Protein AF-A0A9X0CNJ6-F1 (afdb_monomer)

Radius of gyration: 22.72 Å; Cα contacts (8 Å, |Δi|>4): 169; chains: 1; bounding box: 43×59×60 Å

Solvent-accessible surface area (backbone atoms only — not comparable to full-atom values): 10034 Å² total; per-residue (Å²): 138,84,81,80,77,74,82,73,68,67,97,65,69,73,79,68,56,65,72,44,74,38,35,42,88,95,68,38,67,86,62,82,40,76,45,63,64,68,62,73,72,58,32,58,53,54,56,76,44,60,65,72,60,52,46,53,54,51,52,51,51,49,30,71,74,74,36,83,84,60,80,80,79,91,76,81,88,81,84,48,40,61,76,34,92,91,62,52,44,88,64,58,75,87,53,97,88,61,54,64,39,57,18,51,46,54,33,40,46,59,92,93,45,79,48,61,27,22,69,33,27,69,92,29,47,58,36,73,64,13,30,51,51,32,41,53,53,48,51,51,49,52,54,36,36,74,73,71,44,85,65,81,78,57,75,74,57,82,74,74,129

Nearest PDB structures (foldseek):
  3kpf-assembly1_A  TM=8.851E-01  e=3.810E-07  Zea mays
  1b37-assembly2_B  TM=8.918E-01  e=4.604E-07  Zea mays
  2e1m-assembly1_C-2  TM=7.923E-01  e=1.477E-03  Streptomyces sp. X-119-6
  7u6l-assembly1_A  TM=8.041E-01  e=1.043E-02  Pseudomonas putida S16

Secondary structure (DSSP, 8-state):
----------SSS-TT-SEEESSSTTS-TT---EEE---HHHHHHHHTS-HHHHHHHHHHHHHHHH-TTSPPPS------TTT-TTT-SSS--PPTT--HHHHHHHH--BTTB---SGGG-TTTTTSHHHHHHHHHHHHHHHHHHHTT---PPPPPP----

Structure (mmCIF, N/CA/C/O backbone):
data_AF-A0A9X0CNJ6-F1
#
_entry.id   AF-A0A9X0CNJ6-F1
#
loop_
_atom_site.group_PDB
_atom_site.id
_atom_site.type_symbol
_atom_site.label_atom_id
_atom_site.label_alt_id
_atom_site.label_comp_id
_atom_site.label_asym_id
_atom_site.label_entity_id
_atom_site.label_seq_id
_atom_site.pdbx_PDB_ins_code
_atom_site.Cartn_x
_atom_site.Cartn_y
_atom_site.Cartn_z
_atom_site.occupancy
_atom_site.B_iso_or_equiv
_atom_site.auth_seq_id
_atom_site.auth_comp_id
_atom_site.auth_asym_id
_atom_site.auth_atom_id
_atom_site.pdbx_PDB_model_num
ATOM 1 N N . MET A 1 1 ? -16.782 -42.762 26.856 1.00 32.81 1 MET A N 1
ATOM 2 C CA . MET A 1 1 ? -17.121 -41.399 26.395 1.00 32.81 1 MET A CA 1
ATOM 3 C C . MET A 1 1 ? -15.849 -40.570 26.424 1.00 32.81 1 MET A C 1
ATOM 5 O O . MET A 1 1 ? -15.445 -40.118 27.483 1.00 32.81 1 MET A O 1
ATOM 9 N N . THR A 1 2 ? -15.156 -40.468 25.295 1.00 28.05 2 THR A N 1
ATOM 10 C CA . THR A 1 2 ? -13.934 -39.670 25.144 1.00 28.05 2 THR A CA 1
ATOM 11 C C . THR A 1 2 ? -14.321 -38.289 24.624 1.00 28.05 2 THR A C 1
ATOM 13 O O . THR A 1 2 ? -14.695 -38.128 23.466 1.00 28.05 2 THR A O 1
ATOM 16 N N . THR A 1 3 ? -14.279 -37.274 25.484 1.00 32.84 3 THR A N 1
ATOM 17 C CA . THR A 1 3 ? -14.408 -35.881 25.048 1.00 32.84 3 THR A CA 1
ATOM 18 C C . THR A 1 3 ? -13.106 -35.465 24.375 1.00 32.84 3 THR A C 1
ATOM 20 O O . THR A 1 3 ? -12.120 -35.164 25.045 1.00 32.84 3 THR A O 1
ATOM 23 N N . SER A 1 4 ? -13.110 -35.470 23.042 1.00 38.78 4 SER A N 1
ATOM 24 C CA . SER A 1 4 ? -12.130 -34.762 22.221 1.00 38.78 4 SER A CA 1
ATOM 25 C C . SER A 1 4 ? -12.168 -33.280 22.597 1.00 38.78 4 SER A C 1
ATOM 27 O O . SER A 1 4 ? -13.089 -32.545 22.236 1.00 38.78 4 SER A O 1
ATOM 29 N N . GLY A 1 5 ? -11.193 -32.855 23.397 1.00 37.38 5 GLY A N 1
ATOM 30 C CA . GLY A 1 5 ? -10.932 -31.453 23.671 1.00 37.38 5 GLY A CA 1
ATOM 31 C C . GLY A 1 5 ? -10.355 -30.814 22.418 1.00 37.38 5 GLY A C 1
ATOM 32 O O . GLY A 1 5 ? -9.141 -30.751 22.256 1.00 37.38 5 GLY A O 1
ATOM 33 N N . SER A 1 6 ? -11.228 -30.354 21.521 1.00 38.66 6 SER A N 1
ATOM 34 C CA . SER A 1 6 ? -10.853 -29.426 20.458 1.00 38.66 6 SER A CA 1
ATOM 35 C C . SER A 1 6 ? -10.110 -28.255 21.098 1.00 38.66 6 SER A C 1
ATOM 37 O O . SER A 1 6 ? -10.717 -27.458 21.817 1.00 38.66 6 SER A O 1
ATOM 39 N N . CYS A 1 7 ? -8.812 -28.138 20.818 1.00 35.53 7 CYS A N 1
ATOM 40 C CA . CYS A 1 7 ? -8.025 -26.947 21.098 1.00 35.53 7 CYS A CA 1
ATOM 41 C C . CYS A 1 7 ? -8.616 -25.790 20.277 1.00 35.53 7 CYS A C 1
ATOM 43 O O . CYS A 1 7 ? -8.230 -25.539 19.138 1.00 35.53 7 CYS A O 1
ATOM 45 N N . MET A 1 8 ? -9.639 -25.128 20.823 1.00 36.38 8 MET A N 1
ATOM 46 C CA . MET A 1 8 ? -10.171 -23.891 20.272 1.00 36.38 8 MET A CA 1
ATOM 47 C C . MET A 1 8 ? -9.129 -22.812 20.543 1.00 36.38 8 MET A C 1
ATOM 49 O O . MET A 1 8 ? -9.139 -22.158 21.586 1.00 36.38 8 MET A O 1
ATOM 53 N N . LEU A 1 9 ? -8.226 -22.616 19.581 1.00 39.50 9 LEU A N 1
ATOM 54 C CA . LEU A 1 9 ? -7.542 -21.337 19.442 1.00 39.50 9 LEU A CA 1
ATOM 55 C C . LEU A 1 9 ? -8.614 -20.233 19.533 1.00 39.50 9 LEU A C 1
ATOM 57 O O . LEU A 1 9 ? -9.698 -20.397 18.956 1.00 39.50 9 LEU A O 1
ATOM 61 N N . PRO A 1 10 ? -8.376 -19.132 20.270 1.00 47.53 10 PRO A N 1
ATOM 62 C CA . PRO A 1 10 ? -9.345 -18.050 20.348 1.00 47.53 10 PRO A CA 1
ATOM 63 C C . PRO A 1 10 ? -9.757 -17.657 18.929 1.00 47.53 10 PRO A C 1
ATOM 65 O O . PRO A 1 10 ? -8.892 -17.344 18.113 1.00 47.53 10 PRO A O 1
ATOM 68 N N . ARG A 1 11 ? -11.066 -17.650 18.628 1.00 55.81 11 ARG A N 1
ATOM 69 C CA . ARG A 1 11 ? -11.588 -17.308 17.284 1.00 55.81 11 ARG A CA 1
ATOM 70 C C . ARG A 1 11 ? -11.108 -15.939 16.776 1.00 55.81 11 ARG A C 1
ATOM 72 O O . ARG A 1 11 ? -11.270 -15.644 15.599 1.00 55.81 11 ARG A O 1
ATOM 79 N N . ARG A 1 12 ? -10.553 -15.097 17.656 1.00 59.16 12 ARG A N 1
ATOM 80 C CA . ARG A 1 12 ? -9.853 -13.853 17.330 1.00 59.16 12 ARG A CA 1
ATOM 81 C C . ARG A 1 12 ? -8.625 -13.694 18.230 1.0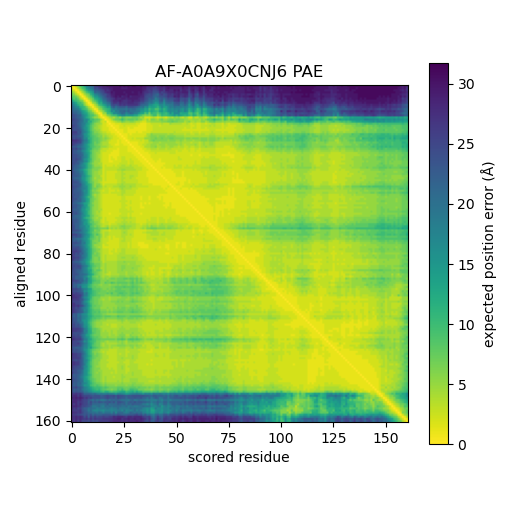0 59.16 12 ARG A C 1
ATOM 83 O O . ARG A 1 12 ? -8.775 -13.572 19.448 1.00 59.16 12 ARG A O 1
ATOM 90 N N . ARG A 1 13 ? -7.422 -13.671 17.643 1.00 57.91 13 ARG A N 1
ATOM 91 C CA . ARG A 1 13 ? -6.229 -13.093 18.295 1.00 57.91 13 ARG A CA 1
ATOM 92 C C . ARG A 1 13 ? -6.457 -11.592 18.501 1.00 57.91 13 ARG A C 1
ATOM 94 O O . ARG A 1 13 ? -7.261 -11.015 17.781 1.00 57.91 13 ARG A O 1
ATOM 101 N N . ALA A 1 14 ? -5.795 -11.007 19.503 1.00 59.78 14 ALA A N 1
ATOM 102 C CA . ALA A 1 14 ? -5.966 -9.636 19.997 1.00 59.78 14 ALA A CA 1
ATOM 103 C C . ALA A 1 14 ? -6.229 -8.581 18.899 1.00 59.78 14 ALA A C 1
ATOM 105 O O . ALA A 1 14 ? -5.310 -7.948 18.386 1.00 59.78 14 ALA A O 1
ATOM 106 N N . SER A 1 15 ? -7.505 -8.399 18.542 1.00 71.44 15 SER A N 1
ATOM 107 C CA . SER A 1 15 ? -7.922 -7.492 17.476 1.00 71.44 15 SER A CA 1
ATOM 108 C C . SER A 1 15 ? -7.479 -6.066 17.814 1.00 71.44 15 SER A C 1
ATOM 110 O O . SER A 1 15 ? -7.757 -5.593 18.918 1.00 71.44 15 SER A O 1
ATOM 112 N N . PHE A 1 16 ? -6.829 -5.392 16.859 1.00 83.19 16 PHE A N 1
ATOM 113 C CA . PHE A 1 16 ? -6.346 -4.004 16.959 1.00 83.19 16 PHE A CA 1
ATOM 114 C C . PHE A 1 16 ? -5.132 -3.770 17.875 1.00 83.19 16 PHE A C 1
ATOM 116 O O . PHE A 1 16 ? -4.945 -2.659 18.364 1.00 83.19 16 PHE A O 1
ATOM 123 N N . GLN A 1 17 ? -4.311 -4.792 18.132 1.00 78.31 17 GLN A N 1
ATOM 124 C CA . GLN A 1 17 ? -3.013 -4.632 18.798 1.00 78.31 17 GLN A CA 1
ATOM 125 C C . GLN A 1 17 ? -1.872 -5.004 17.836 1.00 78.31 17 GLN A C 1
ATOM 127 O O . GLN A 1 17 ? -2.008 -5.998 17.122 1.00 78.31 17 GLN A O 1
ATOM 132 N N . PRO A 1 18 ? -0.743 -4.266 17.829 1.00 87.00 18 PRO A N 1
ATOM 133 C CA . PRO A 1 18 ? -0.378 -3.152 18.717 1.00 87.00 18 PRO A CA 1
ATOM 134 C C . PRO A 1 18 ? -1.047 -1.809 18.361 1.00 87.00 18 PRO A C 1
ATOM 136 O O . PRO A 1 18 ? -1.465 -1.591 17.225 1.00 87.00 18 PRO A O 1
ATOM 139 N N . LEU A 1 19 ? -1.122 -0.902 19.342 1.00 90.75 19 LEU A N 1
ATOM 140 C CA . LEU A 1 19 ? -1.538 0.498 19.179 1.00 90.75 19 LEU A CA 1
ATOM 141 C C . LEU A 1 19 ? -0.316 1.403 19.353 1.00 90.75 19 LEU A C 1
ATOM 143 O O . LEU A 1 19 ? 0.368 1.330 20.372 1.00 90.75 19 LEU A O 1
ATOM 147 N N . ASN A 1 20 ? -0.066 2.254 18.369 1.00 93.38 20 ASN A N 1
ATOM 148 C CA . ASN A 1 20 ? 1.055 3.177 18.314 1.00 93.38 20 ASN A CA 1
ATOM 149 C C . ASN A 1 20 ? 0.565 4.586 18.637 1.00 93.38 20 ASN A C 1
ATOM 151 O O . ASN A 1 20 ? -0.395 5.060 18.028 1.00 93.38 20 ASN A O 1
ATOM 155 N N . ASP A 1 21 ? 1.229 5.244 19.581 1.00 94.81 21 ASP A N 1
ATOM 156 C CA . ASP A 1 21 ? 0.957 6.633 19.934 1.00 94.81 21 ASP A CA 1
ATOM 157 C C . ASP A 1 21 ? 1.651 7.584 18.956 1.00 94.81 21 ASP A C 1
ATOM 159 O O . ASP A 1 21 ? 2.883 7.614 18.867 1.00 94.81 21 ASP A O 1
ATOM 163 N N . LEU A 1 22 ? 0.850 8.350 18.216 1.00 96.00 22 LEU A N 1
ATOM 164 C CA . LEU A 1 22 ? 1.337 9.366 17.289 1.00 96.00 22 LEU A CA 1
ATOM 165 C C . LEU A 1 22 ? 1.506 10.742 17.953 1.00 96.00 22 LEU A C 1
ATOM 167 O O . LEU A 1 22 ? 2.127 11.615 17.353 1.00 96.00 22 LEU A O 1
ATOM 171 N N . ASP A 1 23 ? 1.017 10.932 19.184 1.00 96.12 23 ASP A N 1
ATOM 172 C CA . ASP A 1 23 ? 1.125 12.181 19.956 1.00 96.12 23 ASP A CA 1
ATOM 173 C C . ASP A 1 23 ? 2.509 12.368 20.606 1.00 96.12 23 ASP A C 1
ATOM 175 O O . ASP A 1 23 ? 2.810 13.414 21.186 1.00 96.12 23 ASP A O 1
ATOM 179 N N . ARG A 1 24 ? 3.377 11.352 20.513 1.00 93.38 24 ARG A N 1
ATOM 180 C CA . ARG A 1 24 ? 4.718 11.371 21.103 1.00 93.38 24 ARG A CA 1
ATOM 181 C C . ARG A 1 24 ? 5.648 12.401 20.431 1.00 93.38 24 ARG A C 1
ATOM 183 O O . ARG A 1 24 ? 5.528 12.648 19.225 1.00 93.38 24 ARG A O 1
ATOM 190 N N . PRO A 1 25 ? 6.631 12.961 21.167 1.00 94.88 25 PRO A N 1
ATOM 191 C CA . PRO A 1 25 ? 7.618 13.880 20.599 1.00 94.88 25 PRO A CA 1
ATOM 192 C C . PRO A 1 25 ? 8.310 13.309 19.352 1.00 94.88 25 PRO A C 1
ATOM 194 O O . PRO A 1 25 ? 8.701 12.142 19.332 1.00 94.88 25 PRO A O 1
ATOM 197 N N . GLY A 1 26 ? 8.457 14.136 18.314 1.00 93.38 26 GLY A N 1
ATOM 198 C CA . GLY A 1 26 ? 9.086 13.756 17.042 1.00 93.38 26 GLY A CA 1
ATOM 199 C C . GLY A 1 26 ? 8.164 13.080 16.017 1.00 93.38 26 GLY A C 1
ATOM 200 O O . GLY A 1 26 ? 8.616 12.821 14.908 1.00 93.38 26 GLY A O 1
ATOM 201 N N . PHE A 1 27 ? 6.897 12.810 16.356 1.00 93.62 27 PHE A N 1
ATOM 202 C CA . PHE A 1 27 ? 5.876 12.340 15.410 1.00 93.62 27 PHE A CA 1
ATOM 203 C C . PHE A 1 27 ? 4.882 13.467 15.118 1.00 93.62 27 PHE A C 1
ATOM 205 O O . PHE A 1 27 ? 5.198 14.377 14.357 1.00 93.62 27 PHE A O 1
ATOM 212 N N . PHE A 1 28 ? 3.717 13.462 15.770 1.00 94.81 28 PHE A N 1
ATOM 213 C CA . PHE A 1 28 ? 2.682 14.478 15.591 1.00 94.81 28 PHE A CA 1
ATOM 214 C C . PHE A 1 28 ? 2.211 15.020 16.951 1.00 94.81 28 PHE A C 1
ATOM 216 O O . PHE A 1 28 ? 1.110 14.682 17.399 1.00 94.81 28 PHE A O 1
ATOM 223 N N . PRO A 1 29 ? 3.019 15.860 17.631 1.00 95.50 29 PRO A N 1
ATOM 224 C CA . PRO A 1 29 ? 2.662 16.400 18.940 1.00 95.50 29 PRO A CA 1
ATOM 225 C C . PRO A 1 29 ? 1.367 17.221 18.900 1.00 95.50 29 PRO A C 1
ATOM 227 O O . PRO A 1 29 ? 1.182 18.078 18.038 1.00 95.50 29 PRO A O 1
ATOM 230 N N . GLY A 1 30 ? 0.475 16.979 19.856 1.00 95.56 30 GLY A N 1
ATOM 231 C CA . GLY A 1 30 ? -0.852 17.590 19.945 1.00 95.56 30 GLY A CA 1
ATOM 232 C C . GLY A 1 30 ? -1.950 16.864 19.154 1.00 95.56 30 GLY A C 1
ATOM 233 O O . GLY A 1 30 ? -3.119 17.237 19.283 1.00 95.56 30 GLY A O 1
ATOM 234 N N . SER A 1 31 ? -1.617 15.828 18.375 1.00 95.81 31 SER A N 1
ATOM 235 C CA . SER A 1 31 ? -2.567 15.096 17.524 1.00 95.81 31 SER A CA 1
ATOM 236 C C . SER A 1 31 ? -3.544 14.217 18.301 1.00 95.81 31 SER A C 1
ATOM 238 O O . SER A 1 31 ? -4.643 13.956 17.807 1.00 95.81 31 SER A O 1
ATOM 240 N N . LYS A 1 32 ? -3.161 13.733 19.494 1.00 95.50 32 LYS A N 1
ATOM 241 C CA . LYS A 1 32 ? -3.959 12.792 20.310 1.00 95.50 32 LYS A CA 1
ATOM 242 C C . LYS A 1 32 ? -4.445 11.574 19.508 1.00 95.50 32 LYS A C 1
ATOM 244 O O . LYS A 1 32 ? -5.582 11.124 19.679 1.00 95.50 32 LYS A O 1
ATOM 249 N N . THR A 1 33 ? -3.607 11.083 18.596 1.00 96.38 33 THR A N 1
ATOM 250 C CA . THR A 1 33 ? -3.968 10.050 17.619 1.00 96.38 33 THR A CA 1
ATOM 251 C C . THR A 1 33 ? -3.277 8.726 17.932 1.00 96.38 33 THR A C 1
ATOM 253 O O . THR A 1 33 ? -2.085 8.685 18.225 1.00 96.38 33 THR A O 1
ATOM 256 N N . LEU A 1 34 ? -4.034 7.630 17.833 1.00 95.69 34 LEU A N 1
ATOM 257 C CA . LEU A 1 34 ? -3.513 6.266 17.904 1.00 95.69 34 LEU A CA 1
ATOM 258 C C . LEU A 1 34 ? -3.590 5.606 16.526 1.00 95.69 34 LEU A C 1
ATOM 260 O O . LEU A 1 34 ? -4.575 5.776 15.810 1.00 95.69 34 LEU A O 1
ATOM 264 N N . PHE A 1 35 ? -2.580 4.808 16.191 1.00 95.19 35 PHE A N 1
ATOM 265 C CA . PHE A 1 35 ? -2.485 4.059 14.939 1.00 95.19 35 PHE A CA 1
ATOM 266 C C . PHE A 1 35 ? -2.330 2.559 15.199 1.00 95.19 35 PHE A C 1
ATOM 268 O O . PHE A 1 35 ? -1.575 2.145 16.076 1.00 95.19 35 PHE A O 1
ATOM 275 N N . THR A 1 36 ? -3.006 1.720 14.421 1.00 94.88 36 THR A N 1
ATOM 276 C CA . THR A 1 36 ? -2.857 0.262 14.493 1.00 94.88 36 THR A CA 1
ATOM 277 C C . THR A 1 36 ? -2.938 -0.351 13.106 1.00 94.88 36 THR A C 1
ATOM 279 O O . THR A 1 36 ? -3.591 0.197 12.217 1.00 94.88 36 THR A O 1
ATOM 282 N N . THR A 1 37 ? -2.309 -1.511 12.953 1.00 93.44 37 THR A N 1
ATOM 283 C CA . THR A 1 37 ? -2.369 -2.319 11.740 1.00 93.44 37 THR A CA 1
ATOM 284 C C . THR A 1 37 ? -3.232 -3.543 12.008 1.00 93.44 37 THR A C 1
ATOM 286 O O . THR A 1 37 ? -3.043 -4.247 13.001 1.00 93.44 37 THR A O 1
ATOM 289 N N . VAL A 1 38 ? -4.168 -3.817 11.104 1.00 93.00 38 VAL A N 1
ATOM 290 C CA . VAL A 1 38 ? -4.915 -5.079 11.057 1.00 93.00 38 VAL A CA 1
ATOM 291 C C . VAL A 1 38 ? -4.444 -5.880 9.851 1.00 93.00 38 VAL A C 1
ATOM 293 O O . VAL A 1 38 ? -4.170 -5.308 8.800 1.00 93.00 38 VAL A O 1
ATOM 296 N N . THR A 1 39 ? -4.329 -7.198 9.998 1.00 90.50 39 THR A N 1
ATOM 297 C CA . THR A 1 39 ? -3.808 -8.092 8.953 1.00 90.50 39 THR A CA 1
ATOM 298 C C . THR A 1 39 ? -4.738 -9.285 8.729 1.00 90.50 39 THR A C 1
ATOM 300 O O . THR A 1 39 ? -5.657 -9.541 9.516 1.00 90.50 39 THR A O 1
ATOM 303 N N . GLY A 1 40 ? -4.517 -10.012 7.630 1.00 88.75 40 GLY A N 1
ATOM 304 C CA . GLY A 1 40 ? -5.246 -11.237 7.301 1.00 88.75 40 GLY A CA 1
ATOM 305 C C . GLY A 1 40 ? -6.763 -11.042 7.198 1.00 88.75 40 GLY A C 1
ATOM 306 O O . GLY A 1 40 ? -7.251 -10.027 6.697 1.00 88.75 40 GLY A O 1
ATOM 307 N N . ASP A 1 41 ? -7.524 -12.018 7.692 1.00 90.88 41 ASP A N 1
ATOM 308 C CA . ASP A 1 41 ? -8.992 -11.999 7.623 1.00 90.88 41 ASP A CA 1
ATOM 309 C C . ASP A 1 41 ? -9.621 -10.843 8.406 1.00 90.88 41 ASP A C 1
ATOM 311 O O . ASP A 1 41 ? -10.697 -10.358 8.047 1.00 90.88 41 ASP A O 1
ATOM 315 N N . GLU A 1 42 ? -8.943 -10.353 9.447 1.00 91.69 42 GLU A N 1
ATOM 316 C CA . GLU A 1 42 ? -9.430 -9.212 10.216 1.00 91.69 42 GLU A CA 1
ATOM 317 C C . GLU A 1 42 ? -9.365 -7.919 9.397 1.00 91.69 42 GLU A C 1
ATOM 319 O O . GLU A 1 42 ? -10.299 -7.122 9.469 1.00 91.69 42 GLU A O 1
ATOM 324 N N . ALA A 1 43 ? -8.330 -7.736 8.566 1.00 92.75 43 ALA A N 1
ATOM 325 C CA . ALA A 1 43 ? -8.247 -6.599 7.650 1.00 92.75 43 ALA A CA 1
ATOM 326 C C . ALA A 1 43 ? -9.420 -6.604 6.660 1.00 92.75 43 ALA A C 1
ATOM 328 O O . ALA A 1 43 ? -10.162 -5.627 6.580 1.00 92.75 43 ALA A O 1
ATOM 329 N N . ARG A 1 44 ? -9.676 -7.742 5.999 1.00 92.94 44 ARG A N 1
ATOM 330 C CA . ARG A 1 44 ? -10.799 -7.890 5.051 1.00 92.94 44 ARG A CA 1
ATOM 331 C C . ARG A 1 44 ? -12.150 -7.619 5.714 1.00 92.94 44 ARG A C 1
ATOM 333 O O . ARG A 1 44 ? -12.994 -6.926 5.149 1.00 92.94 44 ARG A O 1
ATOM 340 N N . ARG A 1 45 ? -12.351 -8.126 6.936 1.00 94.56 45 ARG A N 1
ATOM 341 C CA . ARG A 1 45 ? -13.572 -7.883 7.717 1.00 94.56 45 ARG A CA 1
ATOM 342 C C . ARG A 1 45 ? -13.746 -6.405 8.058 1.00 94.56 45 ARG A C 1
ATOM 344 O O . ARG A 1 45 ? -14.864 -5.901 7.987 1.00 94.56 45 ARG A O 1
ATOM 351 N N . VAL A 1 46 ? -12.672 -5.741 8.483 1.00 94.88 46 VAL A N 1
ATOM 352 C CA . VAL A 1 46 ? -12.690 -4.321 8.854 1.00 94.88 46 VAL A CA 1
ATOM 353 C C . VAL A 1 46 ? -12.960 -3.447 7.631 1.00 94.88 46 VAL A C 1
ATOM 355 O O . VAL A 1 46 ? -13.804 -2.560 7.721 1.00 94.88 46 VAL A O 1
ATOM 358 N N . GLU A 1 47 ? -12.339 -3.731 6.483 1.00 95.75 47 GLU A N 1
ATOM 359 C CA . GLU A 1 47 ? -12.593 -2.988 5.242 1.00 95.75 47 GLU A CA 1
ATOM 360 C C . GLU A 1 47 ? -14.042 -3.154 4.741 1.00 95.75 47 GLU A C 1
ATOM 362 O O . GLU A 1 47 ? -14.619 -2.218 4.185 1.00 95.75 47 GLU A O 1
ATOM 367 N N . ALA A 1 48 ? -14.654 -4.326 4.951 1.00 94.94 48 ALA A N 1
ATOM 368 C CA . ALA A 1 48 ? -16.047 -4.614 4.586 1.00 94.94 48 ALA A CA 1
ATOM 369 C C . ALA A 1 48 ? -17.087 -4.075 5.593 1.00 94.94 48 ALA A C 1
ATOM 371 O O . ALA A 1 48 ? -18.291 -4.275 5.417 1.00 94.94 48 ALA A O 1
ATOM 372 N N . GLN A 1 49 ? -16.646 -3.426 6.672 1.00 95.56 49 GLN A N 1
ATOM 373 C CA . GLN A 1 49 ? -17.495 -2.959 7.761 1.00 95.56 49 GLN A CA 1
ATOM 374 C C . GLN A 1 49 ? -17.630 -1.427 7.765 1.00 95.56 49 GLN A C 1
ATOM 376 O O . GLN A 1 49 ? -16.743 -0.703 7.329 1.00 95.56 49 GLN A O 1
ATOM 381 N N . ASP A 1 50 ? -18.746 -0.926 8.303 1.00 96.44 50 ASP A N 1
ATOM 382 C CA . ASP A 1 50 ? -18.931 0.498 8.599 1.00 96.44 50 ASP A CA 1
ATOM 383 C C . ASP A 1 50 ? -17.924 1.007 9.649 1.00 96.44 50 ASP A C 1
ATOM 385 O O . ASP A 1 50 ? -17.778 0.437 10.739 1.00 96.44 50 ASP A O 1
ATOM 389 N N . ASP A 1 51 ? -17.289 2.136 9.350 1.00 96.94 51 ASP A N 1
ATOM 390 C CA . ASP A 1 51 ? -16.239 2.746 10.162 1.00 96.94 51 ASP A CA 1
ATOM 391 C C . ASP A 1 51 ? -16.712 3.057 11.593 1.00 96.94 51 ASP A C 1
ATOM 393 O O . ASP A 1 51 ? -15.969 2.843 12.555 1.00 96.94 51 ASP A O 1
ATOM 397 N N . ARG A 1 52 ? -17.979 3.459 11.800 1.00 96.38 52 ARG A N 1
ATOM 398 C CA . ARG A 1 52 ? -18.504 3.718 13.157 1.00 96.38 52 ARG A CA 1
ATOM 399 C C . ARG A 1 52 ? -18.583 2.434 13.969 1.00 96.38 52 ARG A C 1
ATOM 401 O O . ARG A 1 52 ? -18.406 2.472 15.190 1.00 96.38 52 ARG A O 1
ATOM 408 N N . LYS A 1 53 ? -18.889 1.298 13.335 1.00 96.31 53 LYS A N 1
ATOM 409 C CA . LYS A 1 53 ? -18.858 -0.009 14.004 1.00 96.31 53 LYS A CA 1
ATOM 410 C C . LYS A 1 53 ? -17.428 -0.387 14.382 1.00 96.31 53 LYS A C 1
ATOM 412 O O . LYS A 1 53 ? -17.211 -0.787 15.526 1.00 96.31 53 LYS A O 1
ATOM 417 N N . THR A 1 54 ? -16.466 -0.161 13.493 1.00 95.81 54 THR A N 1
ATOM 418 C CA . THR A 1 54 ? -15.037 -0.374 13.776 1.00 95.81 54 THR A CA 1
ATOM 419 C C . THR A 1 54 ? -14.557 0.512 14.930 1.00 95.81 54 THR A C 1
ATOM 421 O O . THR A 1 54 ? -13.969 0.004 15.882 1.00 95.81 54 THR A O 1
ATOM 424 N N . MET A 1 55 ? -14.925 1.797 14.958 1.00 96.44 55 MET A N 1
ATOM 425 C CA . MET A 1 55 ? -14.612 2.705 16.071 1.00 96.44 55 MET A CA 1
ATOM 426 C C . MET A 1 55 ? -15.158 2.199 17.414 1.00 96.44 55 MET A C 1
ATOM 428 O O . MET A 1 55 ? -14.476 2.278 18.436 1.00 96.44 55 MET A O 1
ATOM 432 N N . ARG A 1 56 ? -16.381 1.647 17.441 1.00 96.19 56 ARG A N 1
ATOM 433 C CA . ARG A 1 56 ? -16.955 1.056 18.665 1.00 96.19 56 ARG A CA 1
ATOM 434 C C . ARG A 1 56 ? -16.167 -0.167 19.137 1.00 96.19 56 ARG A C 1
ATOM 436 O O . ARG A 1 56 ? -15.969 -0.313 20.344 1.00 96.19 56 ARG A O 1
ATOM 443 N N . GLU A 1 57 ? -15.731 -1.024 18.216 1.00 95.12 57 GLU A N 1
ATOM 444 C CA . GLU A 1 57 ? -14.899 -2.196 18.523 1.00 95.12 57 GLU A CA 1
ATOM 445 C C . GLU A 1 57 ? -13.540 -1.770 19.101 1.00 95.12 57 GLU A C 1
ATOM 447 O O . GLU A 1 57 ? -13.173 -2.232 20.183 1.00 95.12 57 GLU A O 1
ATOM 452 N N . VAL A 1 58 ? -12.857 -0.814 18.464 1.00 95.00 58 VAL A N 1
ATOM 453 C CA . VAL A 1 58 ? -11.578 -0.260 18.943 1.00 95.00 58 VAL A CA 1
ATOM 454 C C . VAL A 1 58 ? -11.738 0.389 20.322 1.00 95.00 58 VAL A C 1
ATOM 456 O O . VAL A 1 58 ? -10.991 0.075 21.246 1.00 95.00 58 VAL A O 1
ATOM 459 N N . MET A 1 59 ? -12.767 1.220 20.530 1.00 95.88 59 MET A N 1
ATOM 460 C CA . MET A 1 59 ? -13.031 1.835 21.839 1.00 95.88 59 MET A CA 1
ATOM 461 C C . MET A 1 59 ? -13.328 0.807 22.939 1.00 95.88 59 MET A C 1
ATOM 463 O O . MET A 1 59 ? -13.035 1.062 24.108 1.00 95.88 59 MET A O 1
ATOM 467 N N . LYS A 1 60 ? -13.910 -0.353 22.602 1.00 94.56 60 LYS A N 1
ATOM 468 C CA . LYS A 1 60 ? -14.109 -1.455 23.557 1.00 94.56 60 LYS A CA 1
ATOM 469 C C . LYS A 1 60 ? -12.770 -2.066 23.974 1.00 94.56 60 LYS A C 1
ATOM 471 O O . LYS A 1 60 ? -12.585 -2.332 25.160 1.00 94.56 60 LYS A O 1
ATOM 476 N N . VAL A 1 61 ? -11.844 -2.249 23.030 1.00 93.25 61 VAL A N 1
ATOM 477 C CA . VAL A 1 61 ? -10.475 -2.713 23.314 1.00 93.25 61 VAL A CA 1
ATOM 478 C C . VAL A 1 61 ? -9.735 -1.692 24.180 1.00 93.25 61 VAL A C 1
ATOM 480 O O . VAL A 1 61 ? -9.247 -2.052 25.249 1.00 93.25 61 VAL A O 1
ATOM 483 N N . LEU A 1 62 ? -9.754 -0.410 23.806 1.00 94.25 62 LEU A N 1
ATOM 484 C CA . LEU A 1 62 ? -9.107 0.661 24.571 1.00 94.25 62 LEU A CA 1
ATOM 485 C C . LEU A 1 62 ? -9.640 0.761 26.006 1.00 94.25 62 LEU A C 1
ATOM 487 O O . LEU A 1 62 ? -8.855 0.845 26.944 1.00 94.25 62 LEU A O 1
ATOM 491 N N . ARG A 1 63 ? -10.962 0.685 26.211 1.00 95.62 63 ARG A N 1
ATOM 492 C CA . ARG A 1 63 ? -11.552 0.694 27.564 1.00 95.62 63 ARG A CA 1
ATOM 493 C C . ARG A 1 63 ? -11.191 -0.536 28.387 1.00 95.62 63 ARG A C 1
ATOM 495 O O . ARG A 1 63 ? -11.119 -0.440 29.607 1.00 95.62 63 ARG A O 1
ATOM 502 N N . LYS A 1 64 ? -10.981 -1.687 27.745 1.00 93.00 64 LYS A N 1
ATOM 503 C CA . LYS A 1 64 ? -10.490 -2.889 28.428 1.00 93.00 64 LYS A CA 1
ATOM 504 C C . LYS A 1 64 ? -9.037 -2.711 28.884 1.00 93.00 64 LYS A C 1
ATOM 506 O O . LYS A 1 64 ? -8.689 -3.213 29.943 1.00 93.00 64 LYS A O 1
ATOM 511 N N . MET A 1 65 ? -8.219 -2.002 28.104 1.00 92.19 65 MET A N 1
ATOM 512 C CA . MET A 1 65 ? -6.802 -1.759 28.404 1.00 92.19 65 MET A CA 1
ATOM 513 C C . MET A 1 65 ? -6.591 -0.644 29.437 1.00 92.19 65 MET A C 1
ATOM 515 O O . MET A 1 65 ? -5.836 -0.825 30.383 1.00 92.19 65 MET A O 1
ATOM 519 N N . TYR A 1 66 ? -7.267 0.493 29.267 1.00 93.25 66 TYR A N 1
ATOM 520 C CA . TYR A 1 66 ? -7.025 1.727 30.030 1.00 93.25 66 TYR A CA 1
ATOM 521 C C . TYR A 1 66 ? -8.155 2.083 31.011 1.00 93.25 66 TYR A C 1
ATOM 523 O O . TYR A 1 66 ? -8.097 3.099 31.702 1.00 93.25 66 TYR A O 1
ATOM 531 N N . GLY A 1 67 ? -9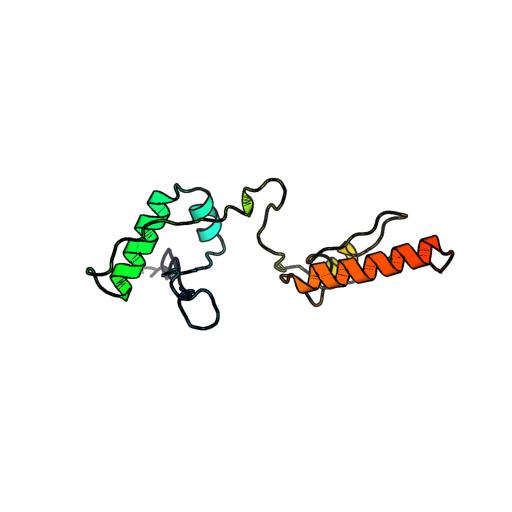.204 1.261 31.078 1.00 96.06 67 GLY A N 1
ATOM 532 C CA . GLY A 1 67 ? -10.366 1.475 31.934 1.00 96.06 67 GLY A CA 1
ATOM 533 C C . GLY A 1 67 ? -11.506 2.267 31.271 1.00 96.06 67 GLY A C 1
ATOM 534 O O . GLY A 1 67 ? -11.364 2.853 30.195 1.00 96.06 67 GLY A O 1
ATOM 535 N N . PRO A 1 68 ? -12.689 2.306 31.910 1.00 95.81 68 PRO A N 1
ATOM 536 C CA . PRO A 1 68 ? -13.912 2.827 31.294 1.00 95.81 68 PRO A CA 1
ATOM 537 C C . PRO A 1 68 ? -13.948 4.356 31.151 1.00 95.81 68 PRO A C 1
ATOM 539 O O . PRO A 1 68 ? -14.751 4.865 30.370 1.00 95.81 68 PRO A O 1
ATOM 542 N N . LYS A 1 69 ? -13.099 5.082 31.893 1.00 96.50 69 LYS A N 1
ATOM 543 C CA . LYS A 1 69 ? -13.118 6.551 31.998 1.00 96.50 69 LYS A CA 1
ATOM 544 C C . LYS A 1 69 ? -12.385 7.281 30.865 1.00 96.50 69 LYS A C 1
ATOM 546 O O . LYS A 1 69 ? -12.368 8.508 30.866 1.00 96.50 69 LYS A O 1
ATOM 551 N N . ILE A 1 70 ? -11.786 6.567 29.909 1.00 96.94 70 ILE A N 1
ATOM 552 C CA . ILE A 1 70 ? -11.122 7.211 28.769 1.00 96.94 70 ILE A CA 1
ATOM 553 C C . ILE A 1 70 ? -12.123 8.010 27.912 1.00 96.94 70 ILE A C 1
ATOM 555 O O . ILE A 1 70 ? -13.285 7.596 27.772 1.00 96.94 70 ILE A O 1
ATOM 559 N N . PRO A 1 71 ? -11.696 9.135 27.307 1.00 96.00 71 PRO A N 1
ATOM 560 C CA . PRO A 1 71 ? -12.550 9.912 26.418 1.00 96.00 71 PRO A CA 1
ATOM 561 C C . PRO A 1 71 ? -12.986 9.088 25.200 1.00 96.00 71 PRO A C 1
ATOM 563 O O . PRO A 1 71 ? -12.349 8.109 24.811 1.00 96.00 71 PRO A O 1
ATOM 566 N N . LYS A 1 72 ? -14.100 9.483 24.578 1.00 95.06 72 LYS A N 1
ATOM 567 C CA . LYS A 1 72 ? -14.520 8.906 23.294 1.00 95.06 72 LYS A CA 1
ATOM 568 C C . LYS A 1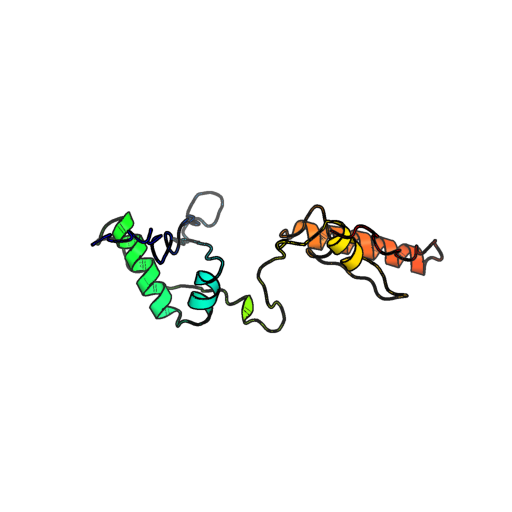 72 ? -13.596 9.416 22.184 1.00 95.06 72 LYS A C 1
ATOM 570 O O . LYS A 1 72 ? -13.294 10.607 22.154 1.00 95.06 72 LYS A O 1
ATOM 575 N N . ALA A 1 73 ? -13.207 8.535 21.261 1.00 95.75 73 ALA A N 1
ATOM 576 C CA . ALA A 1 73 ? -12.586 8.953 20.008 1.00 95.75 73 ALA A CA 1
ATOM 577 C C . ALA A 1 73 ? -13.538 9.879 19.237 1.00 95.75 73 ALA A C 1
ATOM 579 O O . ALA A 1 73 ? -14.750 9.641 19.210 1.00 95.75 73 ALA A O 1
ATOM 580 N N . LYS A 1 74 ? -12.985 10.944 18.649 1.00 96.19 74 LYS A N 1
ATOM 581 C CA . LYS A 1 74 ? -13.745 11.897 17.828 1.00 96.19 74 LYS A CA 1
ATOM 582 C C . LYS A 1 74 ? -13.999 11.353 16.423 1.00 96.19 74 LYS A C 1
ATOM 584 O O . LYS A 1 74 ? -15.069 11.582 15.874 1.00 96.19 74 LYS A O 1
ATOM 589 N N . GLU A 1 75 ? -13.031 10.620 15.884 1.00 96.44 75 GLU A N 1
ATOM 590 C CA . GLU A 1 75 ? -13.021 10.128 14.511 1.00 96.44 75 GLU A CA 1
ATOM 591 C C . GLU A 1 75 ? -12.191 8.839 14.414 1.00 96.44 75 GLU A C 1
ATOM 593 O O . GLU A 1 75 ? -11.376 8.545 15.294 1.00 96.44 75 GLU A O 1
ATOM 598 N N . ILE A 1 76 ? -12.418 8.072 13.348 1.00 96.81 76 ILE A N 1
ATOM 599 C CA . ILE A 1 76 ? -11.562 6.972 12.909 1.00 96.81 76 ILE A CA 1
ATOM 600 C C . ILE A 1 76 ? -11.349 7.105 11.401 1.00 96.81 76 ILE A C 1
ATOM 602 O O . ILE A 1 76 ? -12.282 7.444 10.678 1.00 96.81 76 ILE A O 1
ATOM 606 N N . HIS A 1 77 ? -10.144 6.788 10.938 1.00 96.38 77 HIS A N 1
ATOM 607 C CA . HIS A 1 77 ? -9.868 6.574 9.525 1.00 96.38 77 HIS A CA 1
ATOM 608 C C . HIS A 1 77 ? -9.497 5.106 9.310 1.00 96.38 77 HIS A C 1
ATOM 610 O O . HIS A 1 77 ? -8.594 4.592 9.972 1.00 96.38 77 HIS A O 1
ATOM 616 N N . VAL A 1 78 ? -10.206 4.431 8.406 1.00 96.19 78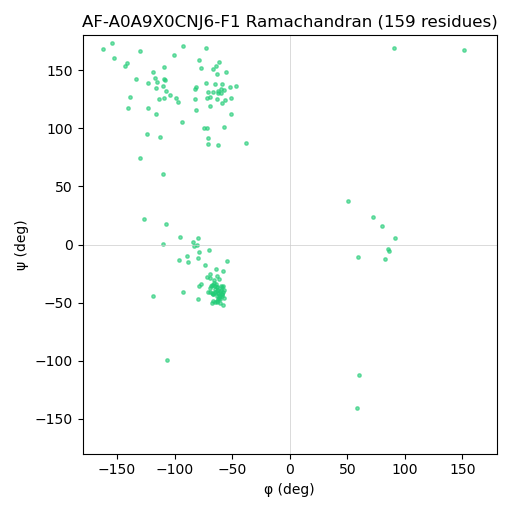 VAL A N 1
ATOM 617 C CA . VAL A 1 78 ? -9.946 3.039 8.029 1.00 96.19 78 VAL A CA 1
ATOM 618 C C . VAL A 1 78 ? -9.532 3.011 6.564 1.00 96.19 78 VAL A C 1
ATOM 620 O O . VAL A 1 78 ? -10.339 3.280 5.676 1.00 96.19 78 VAL A O 1
ATOM 623 N N . SER A 1 79 ? -8.274 2.668 6.300 1.00 95.19 79 SER A N 1
ATOM 624 C CA . SER A 1 79 ? -7.788 2.494 4.933 1.00 95.19 79 SER A CA 1
ATOM 625 C C . SER A 1 79 ? -8.384 1.230 4.311 1.00 95.19 79 SER A C 1
ATOM 627 O O . SER A 1 79 ? -8.326 0.167 4.929 1.00 95.19 79 SER A O 1
ATOM 629 N N . LYS A 1 80 ? -8.919 1.337 3.089 1.00 95.44 80 LYS A N 1
ATOM 630 C CA . LYS A 1 80 ? -9.532 0.223 2.343 1.00 95.44 80 LYS A CA 1
ATOM 631 C C . LYS A 1 80 ? -8.673 -0.174 1.144 1.00 95.44 80 LYS A C 1
ATOM 633 O O . LYS A 1 80 ? -9.084 -0.018 -0.006 1.00 95.44 80 LYS A O 1
ATOM 638 N N . TRP A 1 81 ? -7.439 -0.598 1.417 1.00 95.50 81 TRP A N 1
ATOM 639 C CA . TRP A 1 81 ? -6.421 -0.831 0.389 1.00 95.50 81 TRP A CA 1
ATOM 640 C C . TRP A 1 81 ? -6.838 -1.924 -0.592 1.00 95.50 81 TRP A C 1
ATOM 642 O O . TRP A 1 81 ? -6.705 -1.738 -1.802 1.00 95.50 81 TRP A O 1
ATOM 652 N N . SER A 1 82 ? -7.422 -3.020 -0.093 1.00 94.50 82 SER A N 1
ATOM 653 C CA . SER A 1 82 ? -7.827 -4.142 -0.949 1.00 94.50 82 SER A CA 1
ATOM 654 C C . SER A 1 82 ? -9.011 -3.809 -1.865 1.00 94.50 82 SER A C 1
ATOM 656 O O . SER A 1 82 ? -9.153 -4.372 -2.952 1.00 94.50 82 SER A O 1
ATOM 658 N N . GLN A 1 83 ? -9.842 -2.845 -1.458 1.00 94.88 83 GLN A N 1
ATOM 659 C CA . GLN A 1 83 ? -10.996 -2.379 -2.230 1.00 94.88 83 GLN A CA 1
ATOM 660 C C . GLN A 1 83 ? -10.653 -1.252 -3.210 1.00 94.88 83 GLN A C 1
ATOM 662 O O . GLN A 1 83 ? -11.447 -0.973 -4.110 1.00 94.88 83 GLN A O 1
ATOM 667 N N . ASN A 1 84 ? -9.491 -0.606 -3.075 1.00 95.69 84 ASN A N 1
ATOM 668 C CA . ASN A 1 84 ? -9.066 0.420 -4.019 1.00 95.69 84 ASN A CA 1
ATOM 669 C C . ASN A 1 84 ? -8.732 -0.231 -5.377 1.00 95.69 84 ASN A C 1
ATOM 671 O O . ASN A 1 84 ? -7.807 -1.048 -5.440 1.00 95.69 84 ASN A O 1
ATOM 675 N N . PRO A 1 85 ? -9.429 0.130 -6.476 1.00 96.38 85 PRO A N 1
ATOM 676 C CA . PRO A 1 85 ? -9.253 -0.530 -7.765 1.00 96.38 85 PRO A CA 1
ATOM 677 C C . PRO A 1 85 ? -7.854 -0.360 -8.369 1.00 96.38 85 PRO A C 1
ATOM 679 O O . PRO A 1 85 ? -7.474 -1.189 -9.194 1.00 96.38 85 PRO A O 1
ATOM 682 N N . PHE A 1 86 ? -7.105 0.663 -7.943 1.00 95.81 86 PHE A N 1
ATOM 683 C CA . PHE A 1 86 ? -5.768 0.995 -8.440 1.00 95.81 86 PHE A CA 1
ATOM 684 C C . PHE A 1 86 ? -4.624 0.429 -7.589 1.00 95.81 86 PHE A C 1
ATOM 686 O O . PHE A 1 86 ? -3.486 0.456 -8.041 1.00 95.81 86 PHE A O 1
ATOM 693 N N . VAL A 1 87 ? -4.902 -0.056 -6.371 1.00 94.00 87 VAL A N 1
ATOM 694 C CA . VAL A 1 87 ? -3.860 -0.543 -5.444 1.00 94.00 87 VAL A CA 1
ATOM 695 C C . VAL A 1 87 ? -4.047 -2.024 -5.116 1.00 94.00 87 VAL A C 1
ATOM 697 O O . VAL A 1 87 ? -3.086 -2.781 -5.170 1.00 94.00 87 VAL A O 1
ATOM 700 N N . ARG A 1 88 ? -5.283 -2.466 -4.832 1.00 93.81 88 ARG A N 1
ATOM 701 C CA . ARG A 1 88 ? -5.689 -3.873 -4.601 1.00 93.81 88 ARG A CA 1
ATOM 702 C C . ARG A 1 88 ? -5.012 -4.622 -3.441 1.00 93.81 88 ARG A C 1
ATOM 704 O O . ARG A 1 88 ? -5.491 -5.691 -3.072 1.00 93.81 88 ARG A O 1
ATOM 711 N N . SER A 1 89 ? -3.959 -4.083 -2.840 1.00 91.94 89 SER A N 1
ATOM 712 C CA . SER A 1 89 ? -3.263 -4.611 -1.663 1.00 91.94 89 SER A CA 1
ATOM 713 C C . SER A 1 89 ? -2.565 -3.468 -0.923 1.00 91.94 89 SER A C 1
ATOM 715 O O . SER A 1 89 ? -2.562 -2.333 -1.389 1.00 91.94 89 SER A O 1
ATOM 717 N N . SER A 1 90 ? -1.996 -3.740 0.247 1.00 92.56 90 SER A N 1
ATOM 718 C CA . SER A 1 90 ? -1.207 -2.766 1.002 1.00 92.56 90 SER A CA 1
ATOM 719 C C . SER A 1 90 ? 0.289 -2.840 0.680 1.00 92.56 90 SER A C 1
ATOM 721 O O . SER A 1 90 ? 0.931 -1.800 0.572 1.00 92.56 90 SER A O 1
ATOM 723 N N . TRP A 1 91 ? 0.835 -4.049 0.530 1.00 91.81 91 TRP A N 1
ATOM 724 C CA . TRP A 1 91 ? 2.224 -4.325 0.146 1.00 91.81 91 TRP A CA 1
ATOM 725 C C . TRP A 1 91 ? 2.359 -5.775 -0.350 1.00 91.81 91 TRP A C 1
ATOM 727 O O . TRP A 1 91 ? 1.425 -6.573 -0.187 1.00 91.81 91 TRP A O 1
ATOM 737 N N . THR A 1 92 ? 3.494 -6.108 -0.965 1.00 92.50 92 THR A N 1
ATOM 738 C CA . THR A 1 92 ? 3.838 -7.467 -1.399 1.00 92.50 92 THR A CA 1
ATOM 739 C C . THR A 1 92 ? 4.391 -8.270 -0.225 1.00 92.50 92 THR A C 1
ATOM 741 O O . THR A 1 92 ? 5.203 -7.777 0.553 1.00 92.50 92 THR A O 1
ATOM 744 N N . ASP A 1 93 ? 3.941 -9.514 -0.092 1.00 88.44 93 ASP A N 1
ATOM 745 C CA . ASP A 1 93 ? 4.391 -10.460 0.932 1.00 88.44 93 ASP A CA 1
ATOM 746 C C . ASP A 1 93 ? 4.545 -11.838 0.265 1.00 88.44 93 ASP A C 1
ATOM 748 O O . ASP A 1 93 ? 3.610 -12.276 -0.420 1.00 88.44 93 ASP A O 1
ATOM 752 N N . PRO A 1 94 ? 5.704 -12.511 0.383 1.00 88.19 94 PRO A N 1
ATOM 753 C CA . PRO A 1 94 ? 5.927 -13.794 -0.261 1.00 88.19 94 PRO A CA 1
ATOM 754 C C . PRO A 1 94 ? 5.064 -14.860 0.413 1.00 88.19 94 PRO A C 1
ATOM 756 O O . PRO A 1 94 ? 5.087 -15.051 1.629 1.00 88.19 94 PRO A O 1
ATOM 759 N N . VAL A 1 95 ? 4.291 -15.577 -0.396 1.00 89.88 95 VAL A N 1
ATOM 760 C CA . VAL A 1 95 ? 3.441 -16.671 0.076 1.00 89.88 95 VAL A CA 1
ATOM 761 C C . VAL A 1 95 ? 4.188 -17.999 -0.023 1.00 89.88 95 VAL A C 1
ATOM 763 O O . VAL A 1 95 ? 5.275 -18.091 -0.592 1.00 89.88 95 VAL A O 1
ATOM 766 N N . VAL A 1 96 ? 3.609 -19.062 0.540 1.00 93.19 96 VAL A N 1
ATOM 767 C CA . VAL A 1 96 ? 4.167 -20.413 0.389 1.00 93.19 96 VAL A CA 1
ATOM 768 C C . VAL A 1 96 ? 4.291 -20.740 -1.100 1.00 93.19 96 VAL A C 1
ATOM 770 O O . VAL A 1 96 ? 3.306 -20.667 -1.833 1.00 93.19 96 VAL A O 1
ATOM 773 N N . GLY A 1 97 ? 5.503 -21.099 -1.522 1.00 91.19 97 GLY A N 1
ATOM 774 C CA . GLY A 1 97 ? 5.837 -21.325 -2.927 1.00 91.19 97 GLY A CA 1
ATOM 775 C C . GLY A 1 97 ? 6.368 -20.091 -3.663 1.00 91.19 97 GLY A C 1
ATOM 776 O O . GLY A 1 97 ? 6.588 -20.165 -4.861 1.00 91.19 97 GLY A O 1
ATOM 777 N N . THR A 1 98 ? 6.599 -18.951 -3.011 1.00 90.56 98 THR A N 1
ATOM 778 C CA . THR A 1 98 ? 7.317 -17.835 -3.644 1.00 90.56 98 THR A CA 1
ATOM 779 C C . THR A 1 98 ? 8.837 -18.048 -3.550 1.00 90.56 98 THR A C 1
ATOM 781 O O . THR A 1 98 ? 9.355 -18.201 -2.447 1.00 90.56 98 THR A O 1
ATOM 784 N N . SER A 1 99 ? 9.553 -18.026 -4.682 1.00 90.12 99 SER A N 1
ATOM 785 C CA . SER A 1 99 ? 11.023 -17.963 -4.746 1.00 90.12 99 SER A CA 1
ATOM 786 C C . SER A 1 99 ? 11.513 -16.538 -5.034 1.00 90.12 99 SER A C 1
ATOM 788 O O . SER A 1 99 ? 10.749 -15.694 -5.510 1.00 90.12 99 SER A O 1
ATOM 790 N N . TRP A 1 100 ? 12.795 -16.262 -4.775 1.00 87.56 100 TRP A N 1
ATOM 791 C CA . TRP A 1 100 ? 13.416 -14.969 -5.103 1.00 87.56 100 TRP A CA 1
ATOM 792 C C . TRP A 1 100 ? 13.426 -14.706 -6.610 1.00 87.56 100 TRP A C 1
ATOM 794 O O . TRP A 1 100 ? 13.101 -13.598 -7.035 1.00 87.56 100 TRP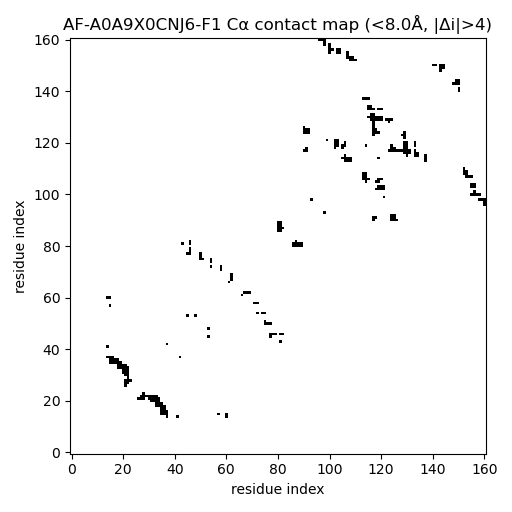 A O 1
ATOM 804 N N . GLY A 1 101 ? 13.630 -15.758 -7.410 1.00 88.31 101 GLY A N 1
ATOM 805 C CA . GLY A 1 101 ? 13.537 -15.691 -8.866 1.00 88.31 101 GLY A CA 1
ATOM 806 C C . GLY A 1 101 ? 12.173 -15.217 -9.382 1.00 88.31 101 GLY A C 1
ATOM 807 O O . GLY A 1 101 ? 12.099 -14.667 -10.476 1.00 88.31 101 GLY A O 1
ATOM 808 N N . HIS A 1 102 ? 11.080 -15.342 -8.615 1.00 90.25 102 HIS A N 1
ATOM 809 C CA . HIS A 1 102 ? 9.801 -14.733 -9.005 1.00 90.25 102 HIS A CA 1
ATOM 810 C C . HIS A 1 102 ? 9.854 -13.200 -9.023 1.00 90.25 102 HIS A C 1
ATOM 812 O O . HIS A 1 102 ? 9.225 -12.590 -9.886 1.00 90.25 102 HIS A O 1
ATOM 818 N N . PHE A 1 103 ? 10.595 -12.575 -8.108 1.00 90.81 103 PHE A N 1
ATOM 819 C CA . PHE A 1 103 ? 10.764 -11.120 -8.087 1.00 90.81 103 PHE A CA 1
ATOM 820 C C . PHE A 1 103 ? 11.638 -10.649 -9.245 1.00 90.81 103 PHE A C 1
ATOM 822 O O . PHE A 1 103 ? 11.277 -9.684 -9.919 1.00 90.81 103 PHE A O 1
ATOM 829 N N . ASP A 1 104 ? 12.710 -11.385 -9.538 1.00 87.56 104 ASP A N 1
ATOM 830 C CA . ASP A 1 104 ? 13.574 -11.109 -10.689 1.00 87.56 104 ASP A CA 1
ATOM 831 C C . ASP A 1 104 ? 12.786 -11.255 -12.002 1.00 87.56 104 ASP A C 1
ATOM 833 O O . ASP A 1 104 ? 12.830 -10.375 -12.861 1.00 87.56 104 ASP A O 1
ATOM 837 N N . ASN A 1 105 ? 11.940 -12.291 -12.099 1.00 90.88 105 ASN A N 1
ATOM 838 C CA . ASN A 1 105 ? 11.018 -12.490 -13.220 1.00 90.88 105 ASN A CA 1
ATOM 839 C C . ASN A 1 105 ? 10.033 -11.325 -13.384 1.00 90.88 105 ASN A C 1
ATOM 841 O O . ASN A 1 105 ? 9.768 -10.913 -14.512 1.00 90.88 105 ASN A O 1
ATOM 845 N N . MET A 1 106 ? 9.514 -10.757 -12.290 1.00 91.94 106 MET A N 1
ATOM 846 C CA . MET A 1 106 ? 8.656 -9.565 -12.347 1.00 91.94 106 MET A CA 1
ATOM 847 C C . MET A 1 106 ? 9.413 -8.292 -12.754 1.00 91.94 106 MET A C 1
ATOM 849 O O . MET A 1 106 ? 8.812 -7.393 -13.338 1.00 91.94 106 MET A O 1
ATOM 853 N N . ALA A 1 107 ? 10.711 -8.197 -12.455 1.00 92.12 107 ALA A N 1
ATOM 854 C CA . ALA A 1 107 ? 11.573 -7.084 -12.864 1.00 92.12 107 ALA A CA 1
ATOM 855 C C . ALA A 1 107 ? 12.048 -7.185 -14.327 1.00 92.12 107 ALA A C 1
ATOM 857 O O . ALA A 1 107 ? 12.623 -6.232 -14.873 1.00 92.12 107 ALA A O 1
ATOM 858 N N . GLY A 1 108 ? 11.828 -8.343 -14.951 1.00 90.38 108 GLY A N 1
ATOM 859 C CA . GLY A 1 108 ? 12.273 -8.664 -16.294 1.00 90.38 108 GLY A CA 1
ATOM 860 C C . GLY A 1 108 ? 11.600 -7.830 -17.378 1.00 90.38 108 GLY A C 1
ATOM 861 O O . GLY A 1 108 ? 10.377 -7.706 -17.424 1.00 90.38 108 GLY A O 1
ATOM 862 N N . ARG A 1 109 ? 12.394 -7.260 -18.289 1.00 89.75 109 ARG A N 1
ATOM 863 C CA . ARG A 1 109 ? 11.864 -6.467 -19.407 1.00 89.75 109 ARG A CA 1
ATOM 864 C C . ARG A 1 109 ? 11.283 -7.346 -20.514 1.00 89.75 109 ARG A C 1
ATOM 866 O O . ARG A 1 109 ? 11.779 -8.436 -20.785 1.00 89.75 109 ARG A O 1
ATOM 873 N N . LEU A 1 110 ? 10.307 -6.805 -21.241 1.00 89.56 110 LEU A N 1
ATOM 874 C CA . LEU A 1 110 ? 9.729 -7.415 -22.440 1.00 89.56 110 LEU A CA 1
ATOM 875 C C . LEU A 1 110 ? 9.833 -6.439 -23.618 1.00 89.56 110 LEU A C 1
ATOM 877 O O . LEU A 1 110 ? 9.001 -5.547 -23.793 1.00 89.56 110 LEU A O 1
ATOM 881 N N . GLY A 1 111 ? 10.886 -6.581 -24.427 1.00 87.44 111 GLY A N 1
ATOM 882 C CA . GLY A 1 111 ? 11.191 -5.638 -25.505 1.00 87.44 111 GLY A CA 1
ATOM 883 C C . GLY A 1 111 ? 11.428 -4.225 -24.961 1.00 87.44 111 GLY A C 1
ATOM 884 O O . GLY A 1 111 ? 12.406 -3.991 -24.251 1.00 87.44 111 GLY A O 1
ATOM 885 N N . ASN A 1 112 ? 10.519 -3.300 -25.281 1.00 90.06 112 ASN A N 1
ATOM 886 C CA . ASN A 1 112 ? 10.561 -1.904 -24.821 1.00 90.06 112 ASN A CA 1
ATOM 887 C C . ASN A 1 112 ? 9.715 -1.651 -23.558 1.00 90.06 112 ASN A C 1
ATOM 889 O O . ASN A 1 112 ? 9.534 -0.498 -23.168 1.00 90.06 112 ASN A O 1
ATOM 893 N N . LEU A 1 113 ? 9.157 -2.699 -22.947 1.00 93.00 113 LEU A N 1
ATOM 894 C CA . LEU A 1 113 ? 8.383 -2.608 -21.714 1.00 93.00 113 LEU A CA 1
ATOM 895 C C . LEU A 1 113 ? 9.268 -2.941 -20.512 1.00 93.00 113 LEU A C 1
ATOM 897 O O . LEU A 1 113 ? 9.831 -4.032 -20.435 1.00 93.00 113 LEU A O 1
ATOM 901 N N . PHE A 1 114 ? 9.346 -2.002 -19.574 1.00 94.06 114 PHE A N 1
ATOM 902 C CA . PHE A 1 114 ? 10.131 -2.110 -18.349 1.00 94.06 114 PHE A CA 1
ATOM 903 C C . PHE A 1 114 ? 9.197 -2.069 -17.144 1.00 94.06 114 PHE A C 1
ATOM 905 O O . PHE A 1 114 ? 8.219 -1.318 -17.136 1.00 94.06 114 PHE A O 1
ATOM 912 N N . PHE A 1 115 ? 9.525 -2.852 -16.121 1.00 95.50 115 PHE A N 1
ATOM 913 C CA . PHE A 1 115 ? 8.749 -2.948 -14.893 1.00 95.50 115 PHE A CA 1
ATOM 914 C C . PHE A 1 115 ? 9.580 -2.451 -13.718 1.00 95.50 115 PHE A C 1
ATOM 916 O O . PHE A 1 115 ? 10.751 -2.796 -13.577 1.00 95.50 115 PHE A O 1
ATOM 923 N N . ALA A 1 116 ? 8.953 -1.629 -12.886 1.00 96.25 116 ALA A N 1
ATOM 924 C CA . ALA A 1 116 ? 9.506 -1.134 -11.640 1.00 96.25 116 ALA A CA 1
ATOM 925 C C . ALA A 1 116 ? 8.397 -1.099 -10.591 1.00 96.25 116 ALA A C 1
ATOM 927 O O . ALA A 1 116 ? 7.213 -0.985 -10.922 1.00 96.25 116 ALA A O 1
ATOM 928 N N . GLY A 1 117 ? 8.786 -1.159 -9.328 1.00 96.00 117 GLY A N 1
ATOM 929 C CA . GLY A 1 117 ? 7.866 -1.189 -8.209 1.00 96.00 117 GLY A CA 1
ATOM 930 C C . GLY A 1 117 ? 8.475 -1.930 -7.033 1.00 96.00 117 GLY A C 1
ATOM 931 O O . GLY A 1 117 ? 9.487 -2.615 -7.143 1.00 96.00 117 GLY A O 1
ATOM 932 N N . GLU A 1 118 ? 7.840 -1.802 -5.879 1.00 95.38 118 GLU A N 1
ATOM 933 C CA . GLU A 1 118 ? 8.256 -2.538 -4.687 1.00 95.38 118 GLU A CA 1
ATOM 934 C C . GLU A 1 118 ? 8.220 -4.060 -4.923 1.00 95.38 118 GLU A C 1
ATOM 936 O O . GLU A 1 118 ? 9.149 -4.761 -4.532 1.00 95.38 118 GLU A O 1
ATOM 941 N N . SER A 1 119 ? 7.238 -4.553 -5.681 1.00 93.75 119 SER A N 1
ATOM 942 C CA . SER A 1 119 ? 7.116 -5.959 -6.065 1.00 93.75 119 SER A CA 1
ATOM 943 C C . SER A 1 119 ? 8.174 -6.448 -7.061 1.00 93.75 119 SER A C 1
ATOM 945 O O . SER A 1 119 ? 8.175 -7.627 -7.382 1.00 93.75 119 SER A O 1
ATOM 947 N N . THR A 1 120 ? 9.053 -5.590 -7.590 1.00 94.25 120 THR A N 1
ATOM 948 C CA . THR A 1 120 ? 10.119 -5.982 -8.535 1.00 94.25 120 THR A CA 1
ATOM 949 C C . THR A 1 120 ? 11.505 -5.947 -7.886 1.00 94.25 120 THR A C 1
ATOM 951 O O . THR A 1 120 ? 12.512 -5.852 -8.582 1.00 94.25 120 THR A O 1
ATOM 954 N N . SER A 1 121 ? 11.571 -5.943 -6.551 1.00 92.19 121 SER A N 1
ATOM 955 C CA . SER A 1 121 ? 12.816 -6.001 -5.785 1.00 92.19 121 SER A CA 1
ATOM 956 C C . SER A 1 121 ? 12.786 -7.200 -4.850 1.00 92.19 121 SER A C 1
ATOM 958 O O . SER A 1 121 ? 11.963 -7.250 -3.941 1.00 92.19 121 SER A O 1
ATOM 960 N N . SER A 1 122 ? 13.705 -8.142 -5.041 1.00 89.12 122 SER A N 1
ATOM 961 C CA . SER A 1 122 ? 13.930 -9.246 -4.105 1.00 89.12 122 SER A CA 1
ATOM 962 C C . SER A 1 122 ? 14.439 -8.739 -2.747 1.00 89.12 122 SER A C 1
ATOM 964 O O . SER A 1 122 ? 13.979 -9.206 -1.711 1.00 89.12 122 SER A O 1
ATOM 966 N N . ASP A 1 123 ? 15.296 -7.717 -2.730 1.00 90.44 123 ASP A N 1
ATOM 967 C CA . ASP A 1 123 ? 15.879 -7.176 -1.492 1.00 90.44 123 ASP A CA 1
ATOM 968 C C . ASP A 1 123 ? 14.932 -6.275 -0.679 1.00 90.44 123 ASP A C 1
ATOM 970 O O . ASP A 1 123 ? 15.012 -6.230 0.550 1.00 90.44 123 ASP A O 1
ATOM 974 N N . TRP A 1 124 ? 14.059 -5.517 -1.354 1.00 92.75 124 TRP A N 1
ATOM 975 C CA . TRP A 1 124 ? 13.272 -4.435 -0.742 1.00 92.75 124 TRP A CA 1
ATOM 976 C C . TRP A 1 124 ? 11.759 -4.552 -0.973 1.00 92.75 124 TRP A C 1
ATOM 978 O O . TRP A 1 124 ? 11.045 -3.547 -0.861 1.00 92.75 124 TRP A O 1
ATOM 988 N N . MET A 1 125 ? 11.246 -5.751 -1.272 1.00 91.62 125 MET A N 1
ATOM 989 C CA . MET A 1 125 ? 9.798 -5.984 -1.306 1.00 91.62 125 MET A CA 1
ATOM 990 C C . MET A 1 125 ? 9.154 -5.576 0.026 1.00 91.62 125 MET A C 1
ATOM 992 O O . MET A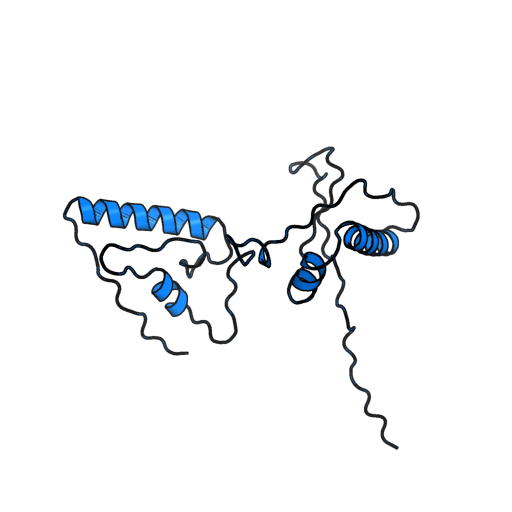 1 125 ? 9.753 -5.682 1.094 1.00 91.62 125 MET A O 1
ATOM 996 N N . GLY A 1 126 ? 7.916 -5.121 -0.012 1.00 92.00 126 GLY A N 1
ATOM 997 C CA . GLY A 1 126 ? 7.181 -4.609 1.137 1.00 92.00 126 GLY A CA 1
ATOM 998 C C . GLY A 1 126 ? 7.472 -3.146 1.480 1.00 92.00 126 GLY A C 1
ATOM 999 O O . GLY A 1 126 ? 6.738 -2.547 2.268 1.00 92.00 126 GLY A O 1
ATOM 1000 N N . PHE A 1 127 ? 8.523 -2.548 0.906 1.00 94.94 127 PHE A N 1
ATOM 1001 C CA . PHE A 1 127 ? 9.037 -1.243 1.320 1.00 94.94 127 PHE A CA 1
ATOM 1002 C C . PHE A 1 127 ? 8.973 -0.178 0.221 1.00 94.94 127 PHE A C 1
ATOM 1004 O O . PHE A 1 127 ? 9.193 -0.431 -0.962 1.00 94.94 127 PHE A O 1
ATOM 1011 N N . VAL A 1 128 ? 8.779 1.076 0.640 1.00 96.50 128 VAL A N 1
ATOM 1012 C CA . VAL A 1 128 ? 8.801 2.253 -0.251 1.00 96.50 128 VAL A CA 1
ATOM 1013 C C . VAL A 1 128 ? 10.152 2.388 -0.964 1.00 96.50 128 VAL A C 1
ATOM 1015 O O . VAL A 1 128 ? 10.210 2.770 -2.132 1.00 96.50 128 VAL A O 1
ATOM 1018 N N . GLN A 1 129 ? 11.239 2.039 -0.274 1.00 96.25 129 GLN A N 1
ATOM 1019 C CA . GLN A 1 129 ? 12.598 2.029 -0.804 1.00 96.25 129 GLN A CA 1
ATOM 1020 C C . GLN A 1 129 ? 12.717 1.137 -2.043 1.00 96.25 129 GLN A C 1
ATOM 1022 O O . GLN A 1 129 ? 13.362 1.545 -3.004 1.00 96.25 129 GLN A O 1
ATOM 1027 N N . GLY A 1 130 ? 12.049 -0.022 -2.061 1.00 95.62 130 GLY A N 1
ATOM 1028 C CA . GLY A 1 130 ? 12.050 -0.920 -3.215 1.00 95.62 130 GLY A CA 1
ATOM 1029 C C . GLY A 1 130 ? 11.459 -0.256 -4.453 1.00 95.62 130 GLY A C 1
ATOM 1030 O O . GLY A 1 130 ? 12.069 -0.282 -5.519 1.00 95.62 130 GLY A O 1
ATOM 1031 N N . GLY A 1 131 ? 10.333 0.447 -4.304 1.00 96.38 131 GLY A N 1
ATOM 1032 C CA . GLY A 1 131 ? 9.747 1.232 -5.395 1.00 96.38 131 GLY A CA 1
ATOM 1033 C C . GLY A 1 131 ? 10.659 2.363 -5.881 1.00 96.38 131 GLY A C 1
ATOM 1034 O O . GLY A 1 131 ? 10.777 2.595 -7.083 1.00 96.38 131 GLY A O 1
ATOM 1035 N N . TYR A 1 132 ? 11.348 3.044 -4.961 1.00 98.00 132 TYR A N 1
ATOM 1036 C CA . TYR A 1 132 ? 12.287 4.112 -5.312 1.00 98.00 132 TYR A CA 1
ATOM 1037 C C . TYR A 1 132 ? 13.523 3.588 -6.060 1.00 98.00 132 TYR A C 1
ATOM 1039 O O . TYR A 1 132 ? 13.873 4.119 -7.116 1.00 98.00 132 TYR A O 1
ATOM 1047 N N . PHE A 1 133 ? 14.183 2.554 -5.532 1.00 97.31 133 PHE A N 1
ATOM 1048 C CA . PHE A 1 133 ? 15.407 2.011 -6.121 1.00 97.31 133 PHE A CA 1
ATOM 1049 C C . PHE A 1 133 ? 15.137 1.366 -7.478 1.00 97.31 133 PHE A C 1
ATOM 1051 O O . PHE A 1 133 ? 15.780 1.745 -8.452 1.00 97.31 133 PHE A O 1
ATOM 1058 N N . THR A 1 134 ? 14.124 0.501 -7.581 1.00 96.75 134 THR A N 1
ATOM 1059 C CA . THR A 1 134 ? 13.770 -0.138 -8.860 1.00 96.75 134 THR A CA 1
ATOM 1060 C C . THR A 1 134 ? 13.387 0.890 -9.922 1.00 96.75 134 THR A C 1
ATOM 1062 O O . THR A 1 134 ? 13.815 0.775 -11.067 1.00 96.75 134 THR A O 1
ATOM 1065 N N . GLY A 1 135 ? 12.654 1.946 -9.551 1.00 97.56 135 GLY A N 1
ATOM 1066 C CA . GLY A 1 135 ? 12.311 3.035 -10.465 1.00 97.56 135 GLY A CA 1
ATOM 1067 C C . GLY A 1 135 ? 13.540 3.779 -10.992 1.00 97.56 135 GLY A C 1
ATOM 1068 O O . GLY A 1 135 ? 13.661 3.999 -12.198 1.00 97.56 135 GLY A O 1
ATOM 1069 N N . ARG A 1 136 ? 14.479 4.136 -10.106 1.00 97.75 136 ARG A N 1
ATOM 1070 C CA . ARG A 1 136 ? 15.745 4.780 -10.491 1.00 97.75 136 ARG A CA 1
ATOM 1071 C C . ARG A 1 136 ? 16.574 3.879 -11.406 1.00 97.75 136 ARG A C 1
ATOM 1073 O O . ARG A 1 136 ? 17.087 4.345 -12.421 1.00 97.75 136 ARG A O 1
ATOM 1080 N N . ASP A 1 137 ? 16.706 2.609 -11.048 1.00 94.56 137 ASP A N 1
ATOM 1081 C CA . ASP A 1 137 ? 17.581 1.676 -11.750 1.00 94.56 137 ASP A CA 1
ATOM 1082 C C . ASP A 1 137 ? 17.028 1.372 -13.155 1.00 94.56 137 ASP A C 1
ATOM 1084 O O . ASP A 1 137 ? 17.770 1.449 -14.135 1.00 94.56 137 ASP A O 1
ATOM 1088 N N . LYS A 1 138 ? 15.706 1.193 -13.295 1.00 94.44 138 LYS A N 1
ATOM 1089 C CA . LYS A 1 138 ? 15.053 1.027 -14.606 1.00 94.44 138 LYS A CA 1
ATOM 1090 C C . LYS A 1 138 ? 15.096 2.293 -15.456 1.00 94.44 138 LYS A C 1
ATOM 1092 O O . LYS A 1 138 ? 15.264 2.204 -16.668 1.00 94.44 138 LYS A O 1
ATOM 1097 N N . ALA A 1 139 ? 15.006 3.480 -14.854 1.00 95.75 139 ALA A N 1
ATOM 1098 C CA . ALA A 1 139 ? 15.187 4.732 -15.591 1.00 95.75 139 ALA A CA 1
ATOM 1099 C C . ALA A 1 139 ? 16.606 4.854 -16.181 1.00 95.75 139 ALA A C 1
ATOM 1101 O O . ALA A 1 139 ? 16.760 5.290 -17.324 1.00 95.75 139 ALA A O 1
ATOM 1102 N N . ASN A 1 140 ? 17.633 4.436 -15.433 1.00 94.06 140 ASN A N 1
ATOM 1103 C CA . ASN A 1 140 ? 19.013 4.403 -15.921 1.00 94.06 140 ASN A CA 1
ATOM 1104 C C . ASN A 1 140 ? 19.197 3.383 -17.053 1.00 94.06 140 ASN A C 1
ATOM 1106 O O . ASN A 1 140 ? 19.845 3.700 -18.051 1.00 94.06 140 ASN A O 1
ATOM 1110 N N . GLU A 1 141 ? 18.593 2.198 -16.929 1.00 92.25 141 GLU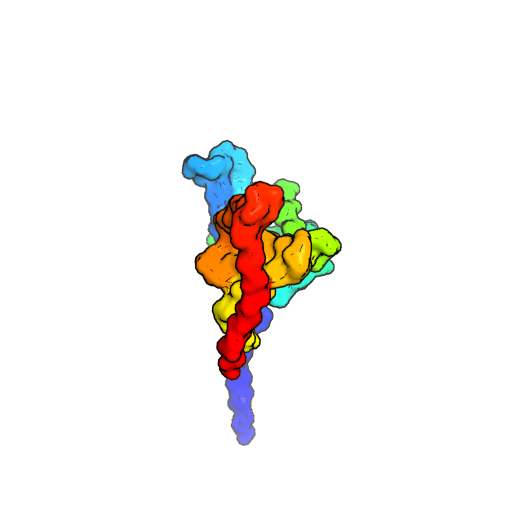 A N 1
ATOM 1111 C CA . GLU A 1 141 ? 18.583 1.172 -17.978 1.00 92.25 141 GLU A CA 1
ATOM 1112 C C . GLU A 1 141 ? 17.961 1.716 -19.272 1.00 92.25 141 GLU A C 1
ATOM 1114 O O . GLU A 1 141 ? 18.610 1.724 -20.317 1.00 92.25 141 GLU A O 1
ATOM 1119 N N . ILE A 1 142 ? 16.759 2.298 -19.190 1.00 93.56 142 ILE A N 1
ATOM 1120 C CA . ILE A 1 142 ? 16.075 2.923 -20.333 1.00 93.56 142 ILE A CA 1
ATOM 1121 C C . ILE A 1 142 ? 16.947 4.014 -20.968 1.00 93.56 142 ILE A C 1
ATOM 1123 O O . ILE A 1 142 ? 17.089 4.070 -22.192 1.00 93.56 142 ILE A O 1
ATOM 1127 N N . ALA A 1 143 ? 17.554 4.883 -20.154 1.00 94.19 143 ALA A N 1
ATOM 1128 C CA . ALA A 1 143 ? 18.415 5.952 -20.648 1.00 94.19 143 ALA A CA 1
ATOM 1129 C C . ALA A 1 143 ? 19.659 5.414 -21.376 1.00 94.19 143 ALA A C 1
ATOM 1131 O O . ALA A 1 143 ? 20.082 6.017 -22.365 1.00 94.19 143 ALA A O 1
ATOM 1132 N N . SER A 1 144 ? 20.230 4.298 -20.913 1.00 91.38 144 SER A N 1
ATOM 1133 C CA . SER A 1 144 ? 21.332 3.602 -21.588 1.00 91.38 144 SER A CA 1
ATOM 1134 C C . SER A 1 144 ? 20.888 3.051 -22.945 1.00 91.38 144 SER A C 1
ATOM 1136 O O . SER A 1 144 ? 21.507 3.354 -23.967 1.00 91.38 144 SER A O 1
ATOM 1138 N N . CYS A 1 145 ? 19.752 2.347 -22.977 1.00 90.12 145 CYS A N 1
ATOM 1139 C CA . CYS A 1 145 ? 19.191 1.768 -24.196 1.00 90.12 145 CYS A CA 1
ATOM 1140 C C . CYS A 1 145 ? 18.908 2.829 -25.271 1.00 90.12 145 CYS A C 1
ATOM 1142 O O . CYS A 1 145 ? 19.237 2.643 -26.441 1.00 90.12 145 CYS A O 1
ATOM 1144 N N . ILE A 1 146 ? 18.343 3.980 -24.882 1.00 92.19 146 ILE A N 1
ATOM 1145 C CA . ILE A 1 146 ? 18.047 5.086 -25.809 1.00 92.19 146 ILE A CA 1
ATOM 1146 C C . ILE A 1 146 ? 19.331 5.708 -26.379 1.00 92.19 146 ILE A C 1
ATOM 1148 O O . ILE A 1 146 ? 19.346 6.146 -27.528 1.00 92.19 146 ILE A O 1
ATOM 1152 N N . LYS A 1 147 ? 20.420 5.744 -25.603 1.00 92.25 147 LYS A N 1
ATOM 1153 C CA . LYS A 1 147 ? 21.713 6.307 -26.028 1.00 92.25 147 LYS A CA 1
ATOM 1154 C C . LYS A 1 147 ? 22.541 5.357 -26.905 1.00 92.25 147 LYS A C 1
ATOM 1156 O O . LYS A 1 147 ? 23.674 5.695 -27.237 1.00 92.25 147 LYS A O 1
ATOM 1161 N N . GLY A 1 148 ? 21.991 4.203 -27.287 1.00 81.44 148 GLY A N 1
ATOM 1162 C CA . GLY A 1 148 ? 22.687 3.192 -28.085 1.00 81.44 148 GLY A CA 1
ATOM 1163 C C . GLY A 1 148 ? 23.627 2.299 -27.272 1.00 81.44 148 GLY A C 1
ATOM 1164 O O . GLY A 1 148 ? 24.489 1.650 -27.857 1.00 81.44 148 GLY A O 1
ATOM 1165 N N . GLY A 1 149 ? 23.487 2.285 -25.942 1.00 77.75 149 GLY A N 1
ATOM 1166 C CA . GLY A 1 149 ? 24.147 1.305 -25.084 1.00 77.75 149 GLY A CA 1
ATOM 1167 C C . GLY A 1 149 ? 23.522 -0.086 -25.212 1.00 77.75 149 GLY A C 1
ATOM 1168 O O . GLY A 1 149 ? 22.446 -0.252 -25.794 1.00 77.75 149 GLY A O 1
ATOM 1169 N N . GLU A 1 150 ? 24.191 -1.091 -24.645 1.00 72.56 150 GLU A N 1
ATOM 1170 C CA . GLU A 1 150 ? 23.626 -2.435 -24.541 1.00 72.56 150 GLU A CA 1
ATOM 1171 C C . GLU A 1 150 ? 22.369 -2.405 -23.672 1.00 72.56 150 GLU A C 1
ATOM 1173 O O . GLU A 1 150 ? 22.332 -1.830 -22.583 1.00 72.56 150 GLU A O 1
ATOM 1178 N N . CYS A 1 151 ? 21.316 -3.006 -24.208 1.00 77.75 151 CYS A N 1
ATOM 1179 C CA . CYS A 1 151 ? 20.038 -3.157 -23.548 1.00 77.75 151 CYS A CA 1
ATOM 1180 C C . CYS A 1 151 ? 19.893 -4.659 -23.308 1.00 77.75 151 CYS A C 1
ATOM 1182 O O . CYS A 1 151 ? 19.501 -5.389 -24.222 1.00 77.75 151 CYS A O 1
ATOM 1184 N N . GLU A 1 152 ? 20.310 -5.148 -22.141 1.00 69.69 152 GLU A N 1
ATOM 1185 C CA . GLU A 1 152 ? 20.317 -6.587 -21.850 1.00 69.69 152 GLU A CA 1
ATOM 1186 C C . GLU A 1 152 ? 18.893 -7.134 -21.871 1.00 69.69 152 GLU A C 1
ATOM 1188 O O . GLU A 1 152 ? 17.993 -6.592 -21.234 1.00 69.69 152 GLU A O 1
ATOM 1193 N N . SER A 1 153 ? 18.632 -8.171 -22.669 1.00 70.38 153 SER A N 1
ATOM 1194 C CA . SER A 1 153 ? 17.377 -8.917 -22.570 1.00 70.38 153 SER A CA 1
ATOM 1195 C C . SER A 1 153 ? 17.314 -9.619 -21.221 1.00 70.38 153 SER A C 1
ATOM 1197 O O . SER A 1 153 ? 18.304 -10.175 -20.759 1.00 70.38 153 SER A O 1
ATOM 1199 N N . TYR A 1 154 ? 16.142 -9.587 -20.593 1.00 77.06 154 TYR A N 1
ATOM 1200 C CA . TYR A 1 154 ? 15.929 -10.367 -19.388 1.00 77.06 154 TYR A CA 1
ATOM 1201 C C . TYR A 1 154 ? 15.831 -11.853 -19.743 1.00 77.06 154 TYR A C 1
ATOM 1203 O O . TYR A 1 154 ? 14.994 -12.229 -20.565 1.00 77.06 154 TYR A O 1
ATOM 1211 N N . GLU A 1 155 ? 16.651 -12.676 -19.094 1.00 72.88 155 GLU A N 1
ATOM 1212 C CA . GLU A 1 155 ? 16.539 -14.133 -19.125 1.00 72.88 155 GLU A CA 1
ATOM 1213 C C . GLU A 1 155 ? 15.818 -14.609 -17.854 1.00 72.88 155 GLU A C 1
ATOM 1215 O O . GLU A 1 155 ? 16.248 -14.256 -16.752 1.00 72.88 155 GLU A O 1
ATOM 1220 N N . PRO A 1 15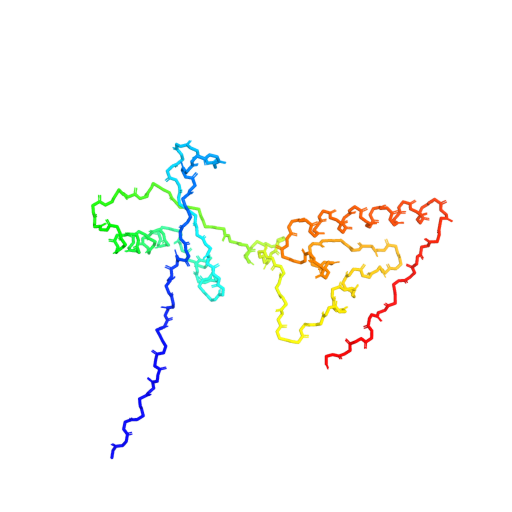6 ? 14.729 -15.392 -17.966 1.00 76.12 156 PRO A N 1
ATOM 1221 C CA . PRO A 1 156 ? 13.981 -15.862 -16.808 1.00 76.12 156 PRO A CA 1
ATOM 1222 C C . PRO A 1 156 ? 14.837 -16.649 -15.819 1.00 76.12 156 PRO A C 1
ATOM 1224 O O . PRO A 1 156 ? 15.536 -17.589 -16.200 1.00 76.12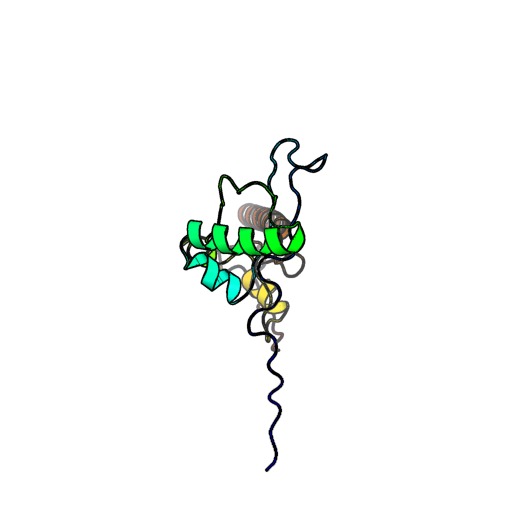 156 PRO A O 1
ATOM 1227 N N . ALA A 1 157 ? 14.712 -16.325 -14.532 1.00 73.25 157 ALA A N 1
ATOM 1228 C CA . ALA A 1 157 ? 15.289 -17.129 -13.468 1.00 73.25 157 ALA A CA 1
ATOM 1229 C C . ALA A 1 157 ? 14.719 -18.557 -13.540 1.00 73.25 157 ALA A C 1
ATOM 1231 O O . ALA A 1 157 ? 13.505 -18.762 -13.466 1.00 73.25 157 ALA A O 1
ATOM 1232 N N . THR A 1 158 ? 15.602 -19.547 -13.691 1.00 67.94 158 THR A N 1
ATOM 1233 C CA . THR A 1 158 ? 15.253 -20.969 -13.869 1.00 67.94 158 THR A CA 1
ATOM 1234 C C . THR A 1 158 ? 15.000 -21.719 -12.560 1.00 67.94 158 THR A C 1
ATOM 1236 O O . THR A 1 158 ? 14.765 -22.927 -12.587 1.00 67.94 158 THR A O 1
ATOM 1239 N N . GLU A 1 159 ? 15.063 -21.047 -11.410 1.00 59.06 159 GLU A N 1
ATOM 1240 C CA . GLU A 1 159 ? 14.811 -21.678 -10.114 1.00 59.06 159 GLU A CA 1
ATOM 1241 C C . GLU A 1 159 ? 13.320 -21.994 -9.941 1.00 59.06 159 GLU A C 1
ATOM 1243 O O . GLU A 1 159 ? 12.498 -21.134 -9.617 1.00 59.06 159 GLU A O 1
ATOM 1248 N N . LEU A 1 160 ? 12.989 -23.266 -10.169 1.00 54.75 160 LEU A N 1
ATOM 1249 C CA . LEU A 1 160 ? 11.736 -23.879 -9.755 1.00 54.75 160 LEU A CA 1
ATOM 1250 C C . LEU A 1 160 ? 11.866 -24.292 -8.283 1.00 54.75 160 LEU A C 1
ATOM 1252 O O . LEU A 1 160 ? 12.884 -24.858 -7.889 1.00 54.75 160 LEU A O 1
ATOM 1256 N N . ILE A 1 161 ? 10.838 -23.959 -7.501 1.00 56.66 161 ILE A N 1
ATOM 1257 C CA . ILE A 1 161 ? 10.676 -24.282 -6.071 1.00 56.66 161 ILE A CA 1
ATOM 1258 C C . ILE A 1 161 ? 10.915 -25.773 -5.808 1.00 56.66 161 ILE A C 1
ATOM 1260 O O . ILE A 1 161 ? 10.388 -26.591 -6.598 1.00 56.66 161 ILE A O 1
#

InterPro domains:
  IPR002937 Amine oxidase [PF01593] (29-142)
  IPR036188 FAD/NAD(P)-binding domain superfamily [G3DSA:3.50.50.60] (100-141)
  IPR036188 FAD/NAD(P)-binding domain superfamily [SSF51905] (100-147)
  IPR050281 Flavin monoamine oxidase and related enzymes [PTHR10742] (13-151)

Sequence (161 aa):
MTTSGSCMLPRRRASFQPLNDLDRPGFFPGSKTLFTTVTGDEARRVEAQDDRKTMREVMKVLRKMYGPKIPKAKEIHVSKWSQNPFVRSSWTDPVVGTSWGHFDNMAGRLGNLFFAGESTSSDWMGFVQGGYFTGRDKANEIASCIKGGECESYEPATELI

Foldseek 3Di:
DDPPPPPPDPPDDPPFPDKDDQCDPPGNNPPRDIDGDDDDPSLVVCLVDDQVVVQVVVVVSVCVVPNDPDDRDPDDDRDNQCPPPVRNDQWDDDDVQDDLLVLCVQQFADVLRGDADLSNDSVRGRHPVRRVVRVVVVVVLNVCVVVVHDNDHRDRDPDGD

Mean predicted aligned error: 7.91 Å

pLDDT: mean 87.02, std 15.89, range [28.05, 98.0]

Organism: NCBI:txid174260